Protein AF-A0A8H3FCF2-F1 (afdb_monomer_lite)

Sequence (132 aa):
MAFNPLFLTNLLPRIEWTALRDAAAELGLATLPETKPEITLHRQQSRRQQQQPPSSESEMEETDETTPPLLPMDTTSSNTILDPKDEQVLRDLHRLLLETQVVEGKMVCGNCGFEYRIKEGIANFLLPSHLV

Structure (mmCIF, N/CA/C/O backbone):
data_AF-A0A8H3FCF2-F1
#
_entry.id   AF-A0A8H3FCF2-F1
#
loop_
_atom_site.group_PDB
_atom_site.id
_atom_site.type_symbol
_atom_site.label_atom_id
_atom_site.label_alt_id
_atom_site.label_comp_id
_atom_site.label_asym_id
_atom_site.label_entity_id
_atom_site.label_seq_id
_atom_site.pdbx_PDB_ins_code
_atom_site.Cartn_x
_atom_site.Cartn_y
_atom_site.Cartn_z
_atom_site.occupancy
_atom_site.B_iso_or_equiv
_atom_site.auth_seq_id
_atom_site.auth_comp_id
_atom_site.auth_asym_id
_atom_site.auth_atom_id
_atom_site.pdbx_PDB_model_num
ATOM 1 N N . MET A 1 1 ? -0.387 -9.127 14.457 1.00 71.12 1 MET A N 1
ATOM 2 C CA . MET A 1 1 ? 0.156 -7.972 15.218 1.00 71.12 1 MET A CA 1
ATOM 3 C C . MET A 1 1 ? -0.957 -7.482 16.140 1.00 71.12 1 MET A C 1
ATOM 5 O O . MET A 1 1 ? -2.102 -7.804 15.866 1.00 71.12 1 MET A O 1
ATOM 9 N N . ALA A 1 2 ? -0.685 -6.796 17.254 1.00 87.38 2 ALA A N 1
ATOM 10 C CA . ALA A 1 2 ? -1.786 -6.260 18.064 1.00 87.38 2 ALA A CA 1
ATOM 11 C C . ALA A 1 2 ? -2.404 -5.035 17.367 1.00 87.38 2 ALA A C 1
ATOM 13 O O . ALA A 1 2 ? -1.675 -4.189 16.841 1.00 87.38 2 ALA A O 1
ATOM 14 N N . PHE A 1 3 ? -3.734 -4.932 17.377 1.00 88.69 3 PHE A N 1
ATOM 15 C CA . PHE A 1 3 ? -4.446 -3.781 16.825 1.00 88.69 3 PHE A CA 1
ATOM 16 C C . PHE A 1 3 ? -4.107 -2.512 17.621 1.00 88.69 3 PHE A C 1
ATOM 18 O O . PHE A 1 3 ? -4.297 -2.467 18.835 1.00 88.69 3 PHE A O 1
ATOM 25 N N . ASN A 1 4 ? -3.609 -1.480 16.935 1.00 89.06 4 ASN A N 1
ATOM 26 C CA . ASN A 1 4 ? -3.296 -0.183 17.532 1.00 89.06 4 ASN A CA 1
ATOM 27 C C . ASN A 1 4 ? -3.938 0.949 16.707 1.00 89.06 4 ASN A C 1
ATOM 29 O O . ASN A 1 4 ? -3.401 1.308 15.651 1.00 89.06 4 ASN A O 1
ATOM 33 N N . PRO A 1 5 ? -5.054 1.536 17.175 1.00 85.62 5 PRO A N 1
ATOM 34 C CA . PRO A 1 5 ? -5.760 2.575 16.431 1.00 85.62 5 PRO A CA 1
ATOM 35 C C . PRO A 1 5 ? -4.939 3.866 16.312 1.00 85.62 5 PRO A C 1
ATOM 37 O O . PRO A 1 5 ? -4.937 4.481 15.251 1.00 85.62 5 PRO A O 1
ATOM 40 N N . LEU A 1 6 ? -4.166 4.236 17.343 1.00 85.81 6 LEU A N 1
ATOM 41 C CA . LEU A 1 6 ? -3.337 5.451 17.338 1.00 85.81 6 LEU A CA 1
ATOM 42 C C . LEU A 1 6 ? -2.240 5.406 16.266 1.00 85.81 6 LEU A C 1
ATOM 44 O O . LEU A 1 6 ? -1.877 6.428 15.681 1.00 85.81 6 LEU A O 1
ATOM 48 N N . PHE A 1 7 ? -1.680 4.221 16.013 1.00 89.62 7 PHE A N 1
ATOM 49 C CA . PHE A 1 7 ? -0.674 4.043 14.968 1.00 89.62 7 PHE A CA 1
ATOM 50 C C . PHE A 1 7 ? -1.275 4.296 13.583 1.00 89.62 7 PHE A C 1
ATOM 52 O O . PHE A 1 7 ? -0.724 5.066 12.797 1.00 89.62 7 PHE A O 1
ATOM 59 N N . LEU A 1 8 ? -2.431 3.694 13.308 1.00 88.44 8 LEU A N 1
ATOM 60 C CA . LEU A 1 8 ? -3.097 3.816 12.017 1.00 88.44 8 LEU A CA 1
ATOM 61 C C . LEU A 1 8 ? -3.594 5.237 11.759 1.00 88.44 8 LEU A C 1
ATOM 63 O O . LEU A 1 8 ? -3.394 5.741 10.661 1.00 88.44 8 LEU A O 1
ATOM 67 N N . THR A 1 9 ? -4.141 5.930 12.759 1.00 87.69 9 THR A N 1
ATOM 68 C CA . THR A 1 9 ? -4.552 7.337 12.604 1.00 87.69 9 THR A CA 1
ATOM 69 C C . THR A 1 9 ? -3.381 8.256 12.267 1.00 87.69 9 THR A C 1
ATOM 71 O O . THR A 1 9 ? -3.542 9.195 11.495 1.00 87.69 9 THR A O 1
ATOM 74 N N . ASN A 1 10 ? -2.185 7.971 12.791 1.00 88.75 10 ASN A N 1
ATOM 75 C CA . ASN A 1 10 ? -0.973 8.727 12.467 1.00 88.75 10 ASN A CA 1
ATOM 76 C C . ASN A 1 10 ? -0.370 8.340 11.109 1.00 88.75 10 ASN A C 1
ATOM 78 O O . ASN A 1 10 ? 0.288 9.159 10.465 1.00 88.75 10 ASN A O 1
ATOM 82 N N . LEU A 1 11 ? -0.582 7.099 10.671 1.00 90.44 11 LEU A N 1
ATOM 83 C CA . LEU A 1 11 ? -0.116 6.606 9.380 1.00 90.44 11 LEU A CA 1
ATOM 84 C C . LEU A 1 11 ? -1.013 7.089 8.233 1.00 90.44 11 LEU A C 1
ATOM 86 O O . LEU A 1 11 ? -0.498 7.500 7.196 1.00 90.44 11 LEU A O 1
ATOM 90 N N . LEU A 1 12 ? -2.334 7.104 8.440 1.00 88.81 12 LEU A N 1
ATOM 91 C CA . LEU A 1 12 ? -3.346 7.515 7.467 1.00 88.81 12 LEU A CA 1
ATOM 92 C C . LEU A 1 12 ? -2.984 8.781 6.684 1.00 88.81 12 LEU A C 1
ATOM 94 O O . LEU A 1 12 ? -3.005 8.711 5.457 1.00 88.81 12 LEU A O 1
ATOM 98 N N . PRO A 1 13 ? -2.609 9.926 7.289 1.00 89.19 13 PRO A N 1
ATOM 99 C CA . PRO A 1 13 ? -2.274 11.133 6.531 1.00 89.19 13 PRO A CA 1
ATOM 100 C C . PRO A 1 13 ? -1.093 10.954 5.565 1.00 89.19 13 PRO A C 1
ATOM 102 O O . PRO A 1 13 ? -1.050 11.652 4.559 1.00 89.19 13 PRO A O 1
ATOM 105 N N . ARG A 1 14 ? -0.181 10.007 5.820 1.00 92.12 14 ARG A N 1
ATOM 106 C CA . ARG A 1 14 ? 0.997 9.733 4.978 1.00 92.12 14 ARG A CA 1
ATOM 107 C C . ARG A 1 14 ? 0.746 8.708 3.876 1.00 92.12 14 ARG A C 1
ATOM 109 O O . ARG A 1 14 ? 1.576 8.579 2.983 1.00 92.12 14 ARG A O 1
ATOM 116 N N . ILE A 1 15 ? -0.359 7.973 3.950 1.00 91.81 15 ILE A N 1
ATOM 117 C CA . ILE A 1 15 ? -0.723 6.988 2.936 1.00 91.81 15 ILE A CA 1
ATOM 118 C C . ILE A 1 15 ? -1.291 7.709 1.718 1.00 91.81 15 ILE A C 1
ATOM 120 O O . ILE A 1 15 ? -2.230 8.510 1.829 1.00 91.81 15 ILE A O 1
ATOM 124 N N . GLU A 1 16 ? -0.733 7.365 0.561 1.00 92.31 16 GLU A N 1
ATOM 125 C CA . GLU A 1 16 ? -1.301 7.687 -0.738 1.00 92.31 16 GLU A CA 1
ATOM 126 C C . GLU A 1 16 ? -2.436 6.686 -1.019 1.00 92.31 16 GLU A C 1
ATOM 128 O O . GLU A 1 16 ? -2.230 5.473 -1.071 1.00 92.31 16 GLU A O 1
ATOM 133 N N . TRP A 1 17 ? -3.669 7.198 -1.058 1.00 91.50 17 TRP A N 1
ATOM 134 C CA . TRP A 1 17 ? -4.876 6.370 -1.061 1.00 91.50 17 TRP A CA 1
ATOM 135 C C . TRP A 1 17 ? -5.147 5.750 -2.429 1.00 91.50 17 TRP A C 1
ATOM 137 O O . TRP A 1 17 ? -5.689 4.650 -2.499 1.00 91.50 17 TRP A O 1
ATOM 147 N N . THR A 1 18 ? -4.779 6.435 -3.512 1.00 90.88 18 THR A N 1
ATOM 148 C CA . THR A 1 18 ? -5.067 5.967 -4.872 1.00 90.88 18 THR A CA 1
ATOM 149 C C . THR A 1 18 ? -4.216 4.748 -5.227 1.00 90.88 18 THR A C 1
ATOM 151 O O . THR A 1 18 ? -4.774 3.700 -5.528 1.00 90.88 18 THR A O 1
ATOM 154 N N . ALA A 1 19 ? -2.906 4.800 -5.004 1.00 91.62 19 ALA A N 1
ATOM 155 C CA . ALA A 1 19 ? -1.979 3.689 -5.176 1.00 91.62 19 ALA A CA 1
ATOM 156 C C . ALA A 1 19 ? -2.303 2.508 -4.258 1.00 91.62 19 ALA A C 1
ATOM 158 O O . ALA A 1 19 ? -2.148 1.361 -4.667 1.00 91.62 19 ALA A O 1
ATOM 159 N N . LEU A 1 20 ? -2.780 2.755 -3.029 1.00 90.75 20 LEU A N 1
ATOM 160 C CA . LEU A 1 20 ? -3.236 1.668 -2.159 1.00 90.75 20 LEU A CA 1
ATOM 161 C C . LEU A 1 20 ? -4.450 0.947 -2.759 1.00 90.75 20 LEU A C 1
ATOM 163 O O . LEU A 1 20 ? -4.511 -0.280 -2.716 1.00 90.75 20 LEU A O 1
ATOM 167 N N . ARG A 1 21 ? -5.411 1.697 -3.312 1.00 90.50 21 ARG A N 1
ATOM 168 C CA . ARG A 1 21 ? -6.583 1.123 -3.983 1.00 90.50 21 ARG A CA 1
ATOM 169 C C . ARG A 1 21 ? -6.196 0.362 -5.243 1.00 90.50 21 ARG A C 1
ATOM 171 O O . ARG A 1 21 ? -6.711 -0.734 -5.438 1.00 90.50 21 ARG A O 1
ATOM 178 N N . ASP A 1 22 ? -5.286 0.907 -6.041 1.00 90.38 22 ASP A N 1
ATOM 179 C CA . ASP A 1 22 ? -4.802 0.261 -7.260 1.00 90.38 22 ASP A CA 1
ATOM 180 C C . ASP A 1 22 ? -4.086 -1.053 -6.923 1.00 90.38 22 ASP A C 1
ATOM 182 O O . ASP A 1 22 ? -4.449 -2.105 -7.442 1.00 90.38 22 ASP A O 1
ATOM 186 N N . ALA A 1 23 ? -3.168 -1.037 -5.951 1.00 89.62 23 ALA A N 1
ATOM 187 C CA . ALA A 1 23 ? -2.479 -2.241 -5.490 1.00 89.62 23 ALA A CA 1
ATOM 188 C C . ALA A 1 23 ? -3.442 -3.274 -4.880 1.00 89.62 23 ALA A C 1
ATOM 190 O O . ALA A 1 23 ? -3.315 -4.472 -5.133 1.00 89.62 23 ALA A O 1
ATOM 191 N N . ALA A 1 24 ? -4.428 -2.834 -4.089 1.00 90.00 24 ALA A N 1
ATOM 192 C CA . ALA A 1 24 ? -5.443 -3.729 -3.540 1.00 90.00 24 ALA A CA 1
ATOM 193 C C . ALA A 1 24 ? -6.284 -4.373 -4.654 1.00 90.00 24 ALA A C 1
ATOM 195 O O . ALA A 1 24 ? -6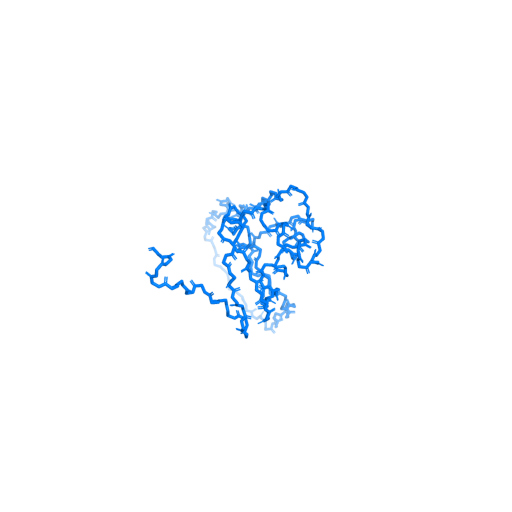.534 -5.576 -4.601 1.00 90.00 24 ALA A O 1
ATOM 196 N N . ALA A 1 25 ? -6.663 -3.605 -5.680 1.00 89.62 25 ALA A N 1
ATOM 197 C CA . ALA A 1 25 ? -7.403 -4.107 -6.832 1.00 89.62 25 ALA A CA 1
ATOM 198 C C . ALA A 1 25 ? -6.576 -5.100 -7.665 1.00 89.62 25 ALA A C 1
ATOM 200 O O . ALA A 1 25 ? -7.082 -6.165 -8.017 1.00 89.62 25 ALA A O 1
ATOM 201 N N . GLU A 1 26 ? -5.302 -4.799 -7.930 1.00 89.06 26 GLU A N 1
ATOM 202 C CA . GLU A 1 26 ? -4.382 -5.687 -8.656 1.00 89.06 26 GLU A CA 1
ATOM 203 C C . GLU A 1 26 ? -4.156 -7.017 -7.929 1.00 89.06 26 GLU A C 1
ATOM 205 O O . GLU A 1 26 ? -4.081 -8.073 -8.560 1.00 89.06 26 GLU A O 1
ATOM 210 N N . LEU A 1 27 ? -4.087 -6.984 -6.597 1.00 87.44 27 LEU A N 1
ATOM 211 C CA . LEU A 1 27 ? -3.917 -8.172 -5.761 1.00 87.44 27 LEU A CA 1
ATOM 212 C C . LEU A 1 27 ? -5.237 -8.913 -5.481 1.00 87.44 27 LEU A C 1
ATOM 214 O O . LEU A 1 27 ? -5.224 -9.941 -4.802 1.00 87.44 27 LEU A O 1
ATOM 218 N N . GLY A 1 28 ? -6.375 -8.415 -5.980 1.00 86.62 28 GLY A N 1
ATOM 219 C CA . GLY A 1 28 ? -7.699 -8.989 -5.717 1.00 86.62 28 GLY A CA 1
ATOM 220 C C . GLY A 1 28 ? -8.118 -8.911 -4.244 1.00 86.62 28 GLY A C 1
ATOM 221 O O . GLY A 1 28 ? -8.937 -9.708 -3.783 1.00 86.62 28 GLY A O 1
ATOM 222 N N . LEU A 1 29 ? -7.532 -7.981 -3.490 1.00 79.69 29 LEU A N 1
ATOM 223 C CA . LEU A 1 29 ? -7.876 -7.705 -2.102 1.00 79.69 29 LEU A CA 1
ATOM 224 C C . LEU A 1 29 ? -9.118 -6.801 -2.048 1.00 79.69 29 LEU A C 1
ATOM 226 O O . LEU A 1 29 ? -9.468 -6.136 -3.018 1.00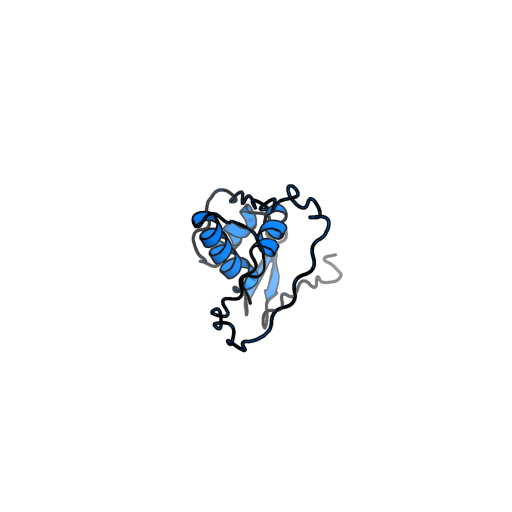 79.69 29 LEU A O 1
ATOM 230 N N . ALA A 1 30 ? -9.815 -6.842 -0.910 1.00 65.62 30 ALA A N 1
ATOM 231 C CA . ALA A 1 30 ? -11.134 -6.249 -0.674 1.00 65.62 30 ALA A CA 1
ATOM 232 C C . ALA A 1 30 ? -11.370 -4.859 -1.305 1.00 65.62 30 ALA A C 1
ATOM 234 O O . ALA A 1 30 ? -10.469 -4.029 -1.410 1.00 65.62 30 ALA A O 1
ATOM 235 N N . THR A 1 31 ? -12.632 -4.566 -1.636 1.00 68.81 31 THR A N 1
ATOM 236 C CA . THR A 1 31 ? -13.058 -3.251 -2.132 1.00 68.81 31 THR A CA 1
ATOM 237 C C . THR A 1 31 ? -12.910 -2.190 -1.041 1.00 68.81 31 THR A C 1
ATOM 239 O O . THR A 1 31 ? -13.780 -2.041 -0.181 1.00 68.81 31 THR A O 1
ATOM 242 N N . LEU A 1 32 ? -11.798 -1.459 -1.075 1.00 79.69 32 LEU A N 1
ATOM 243 C CA . LEU A 1 32 ? -11.580 -0.271 -0.253 1.00 79.69 32 LEU A CA 1
ATOM 244 C C . LEU A 1 32 ? -12.552 0.859 -0.642 1.00 79.69 32 LEU A C 1
ATOM 246 O O . LEU A 1 32 ? -12.909 0.973 -1.820 1.00 79.69 32 LEU A O 1
ATOM 250 N N . PRO A 1 33 ? -12.950 1.724 0.312 1.00 80.50 33 PRO A N 1
ATOM 251 C CA . PRO A 1 33 ? -13.806 2.866 0.021 1.00 80.50 33 PRO A CA 1
ATOM 252 C C . PRO A 1 33 ? -13.144 3.826 -0.976 1.00 80.50 33 PRO A C 1
ATOM 254 O O . PRO A 1 33 ? -11.920 3.982 -1.010 1.00 80.50 33 PRO A O 1
ATOM 257 N N . GLU A 1 34 ? -13.966 4.484 -1.797 1.00 76.69 34 GLU A N 1
ATOM 258 C CA . GLU A 1 34 ? -13.479 5.390 -2.843 1.00 76.69 34 GLU A CA 1
ATOM 259 C C . GLU A 1 34 ? -12.726 6.590 -2.267 1.00 76.69 34 GLU A C 1
ATOM 261 O O . GLU A 1 34 ? -11.683 6.985 -2.791 1.00 76.69 34 GLU A O 1
ATOM 266 N N . THR A 1 35 ? -13.225 7.126 -1.155 1.00 82.31 35 THR A N 1
ATOM 267 C CA . THR A 1 35 ? -12.640 8.261 -0.445 1.00 82.31 35 THR A CA 1
ATOM 268 C C . THR A 1 35 ? -11.894 7.800 0.7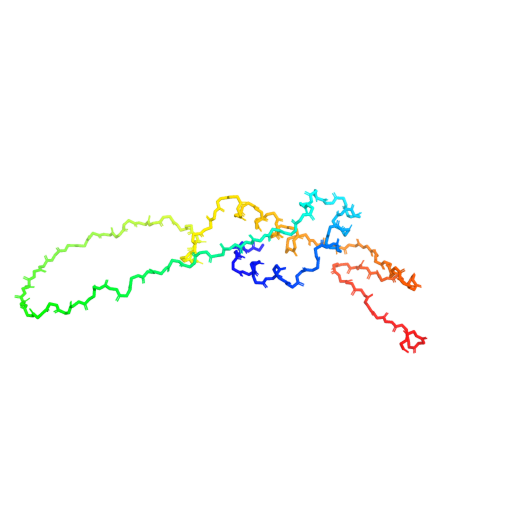96 1.00 82.31 35 THR A C 1
ATOM 270 O O . THR A 1 35 ? -12.380 6.956 1.552 1.00 82.31 35 THR A O 1
ATOM 273 N N . LYS A 1 36 ? -10.731 8.409 1.034 1.00 85.38 36 LYS A N 1
ATOM 274 C CA . LYS A 1 36 ? -9.948 8.217 2.254 1.00 85.38 36 LYS A CA 1
ATOM 275 C C . LYS A 1 36 ? -10.808 8.543 3.485 1.00 85.38 36 LYS A C 1
ATOM 277 O O . LYS A 1 36 ? -11.333 9.655 3.549 1.00 85.38 36 LYS A O 1
ATOM 282 N N . PRO A 1 37 ? -10.954 7.618 4.448 1.00 80.75 37 PRO A N 1
ATOM 283 C CA . PRO A 1 37 ? -11.698 7.892 5.668 1.00 80.75 37 PRO A CA 1
ATOM 284 C C . PRO A 1 37 ? -10.953 8.930 6.515 1.00 80.75 37 PRO A C 1
ATOM 286 O O . PRO A 1 37 ? -9.748 8.808 6.754 1.00 80.75 37 PRO A O 1
ATOM 289 N N . GLU A 1 38 ? -11.667 9.959 6.962 1.00 79.56 38 GLU A N 1
ATOM 290 C CA . GLU A 1 38 ? -11.149 10.972 7.879 1.00 79.56 38 GLU A CA 1
ATOM 291 C C . GLU A 1 38 ? -11.507 10.559 9.308 1.00 79.56 38 GLU A C 1
ATOM 293 O O . GLU A 1 38 ? -12.657 10.646 9.725 1.00 79.56 38 GLU A O 1
ATOM 298 N N . ILE A 1 39 ? -10.523 10.040 10.043 1.00 80.81 39 ILE A N 1
ATOM 299 C CA . ILE A 1 39 ? -10.748 9.466 11.371 1.00 80.81 39 ILE A CA 1
ATOM 300 C C . ILE A 1 39 ? -10.353 10.488 12.424 1.00 80.81 39 ILE A C 1
ATOM 302 O O . ILE A 1 39 ? -9.180 10.853 12.540 1.00 80.81 39 ILE A O 1
ATOM 306 N N . THR A 1 40 ? -11.331 10.936 13.207 1.00 69.12 40 THR A N 1
ATOM 307 C CA . THR A 1 40 ? -11.109 11.933 14.256 1.00 69.12 40 THR A CA 1
ATOM 308 C C . THR A 1 40 ? -11.010 11.252 15.613 1.00 69.12 40 THR A C 1
ATOM 310 O O . THR A 1 40 ? -11.986 10.729 16.144 1.00 69.12 40 THR A O 1
ATOM 313 N N . LEU A 1 41 ? -9.822 11.291 16.218 1.00 68.19 41 LEU A N 1
ATOM 314 C CA . LEU A 1 41 ? -9.645 10.836 17.593 1.00 68.19 41 LEU A CA 1
ATOM 315 C C . LEU A 1 41 ? -10.152 11.898 18.570 1.00 68.19 41 LEU A C 1
ATOM 317 O O . LEU A 1 41 ? -9.519 12.938 18.767 1.00 68.19 41 LEU A O 1
ATOM 321 N N . HIS A 1 42 ? -11.259 11.611 19.247 1.00 65.00 42 HIS A N 1
ATOM 322 C CA . HIS A 1 42 ? -11.758 12.464 20.317 1.00 65.00 42 HIS A CA 1
ATOM 323 C C . HIS A 1 42 ? -11.003 12.149 21.614 1.00 65.00 42 HIS A C 1
ATOM 325 O O . HIS A 1 42 ? -11.299 11.193 22.336 1.00 65.00 42 HIS A O 1
ATOM 331 N N . ARG A 1 43 ? -9.983 12.960 21.922 1.00 64.44 43 ARG A N 1
ATOM 332 C CA . ARG A 1 43 ? -9.271 12.885 23.204 1.00 64.44 43 ARG A CA 1
ATOM 333 C C . ARG A 1 43 ? -10.234 13.287 24.322 1.00 64.44 43 ARG A C 1
ATOM 335 O O . ARG A 1 43 ? -10.599 14.457 24.421 1.00 64.44 43 ARG A O 1
ATOM 342 N N . GLN A 1 44 ? -10.609 12.343 25.187 1.00 58.12 44 GLN A N 1
ATOM 343 C CA . GLN A 1 44 ? -11.331 12.660 26.418 1.00 58.12 44 GLN A CA 1
ATOM 344 C C . GLN A 1 44 ? -10.480 13.629 27.247 1.00 58.12 44 GLN A C 1
ATOM 346 O O . GLN A 1 44 ? -9.418 13.277 27.767 1.00 58.12 44 GLN A O 1
ATOM 351 N N . GLN A 1 45 ? -10.929 14.877 27.357 1.00 51.00 45 GLN A N 1
ATOM 352 C CA . GLN A 1 45 ? -10.396 15.821 28.328 1.00 51.00 45 GLN A CA 1
ATOM 353 C C . GLN A 1 45 ? -10.899 15.411 29.715 1.00 51.00 45 GLN A C 1
ATOM 355 O O . GLN A 1 45 ? -11.862 15.966 30.241 1.00 51.00 45 GLN A O 1
ATOM 360 N N . SER A 1 46 ? -10.268 14.409 30.320 1.00 53.31 46 SER A N 1
ATOM 361 C CA . SER A 1 46 ? -10.535 14.066 31.713 1.00 53.31 46 SER A CA 1
ATOM 362 C C . SER A 1 46 ? -10.043 15.200 32.624 1.00 53.31 46 SER A C 1
ATOM 364 O O . SER A 1 46 ? -8.849 15.358 32.854 1.00 53.31 46 SER A O 1
ATOM 366 N N . ARG A 1 47 ? -11.005 16.010 33.091 1.00 51.19 47 ARG A N 1
ATOM 367 C CA . ARG A 1 47 ? -11.069 16.749 34.369 1.00 51.19 47 ARG A CA 1
ATOM 368 C C . ARG A 1 47 ? -9.775 17.402 34.885 1.00 51.19 47 ARG A C 1
ATOM 370 O O . ARG A 1 47 ? -9.025 16.816 35.655 1.00 51.19 47 ARG A O 1
ATOM 377 N N . ARG A 1 48 ? -9.634 18.708 34.629 1.00 52.81 48 ARG A N 1
ATOM 378 C CA . ARG A 1 48 ? -8.808 19.632 35.436 1.00 52.81 48 ARG A CA 1
ATOM 379 C C . ARG A 1 48 ? -9.615 20.470 36.446 1.00 52.81 48 ARG A C 1
ATOM 381 O O . ARG A 1 48 ? -9.089 21.436 36.984 1.00 52.81 48 ARG A O 1
ATOM 388 N N . GLN A 1 49 ? -10.878 20.133 36.715 1.00 56.28 49 GLN A N 1
ATOM 389 C CA . GLN A 1 49 ? -11.695 20.821 37.724 1.00 56.28 49 GLN A CA 1
ATOM 390 C C . GLN A 1 49 ? -12.094 19.851 38.844 1.00 56.28 49 GLN A C 1
ATOM 392 O O . GLN A 1 49 ? -12.650 18.791 38.568 1.00 56.28 49 GLN A O 1
ATOM 397 N N . GLN A 1 50 ? -11.832 20.286 40.083 1.00 55.97 50 GLN A N 1
ATOM 398 C CA . GLN A 1 50 ? -12.101 19.664 41.392 1.00 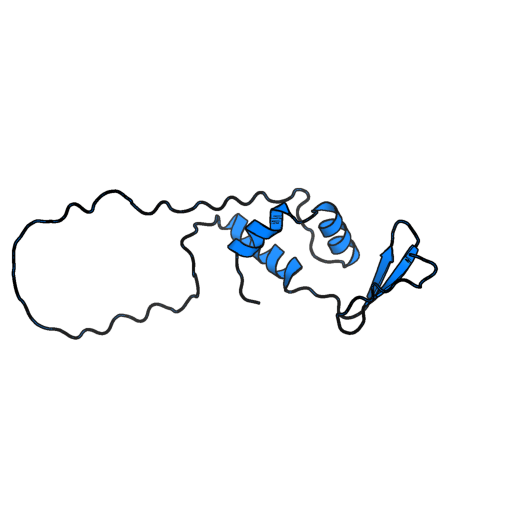55.97 50 GLN A CA 1
ATOM 399 C C . GLN A 1 50 ? -11.024 18.718 41.960 1.00 55.97 50 GLN A C 1
ATOM 401 O O . GLN A 1 50 ? -11.251 17.532 42.159 1.00 55.97 50 GLN A O 1
ATOM 406 N N . GLN A 1 51 ? -9.879 19.291 42.342 1.00 49.50 51 GLN A N 1
ATOM 407 C CA . GLN A 1 51 ? -9.308 19.029 43.669 1.00 49.50 51 GLN A CA 1
ATOM 408 C C . GLN A 1 51 ? -9.084 20.388 44.347 1.00 49.50 51 GLN A C 1
ATOM 410 O O . GLN A 1 51 ? -8.111 21.083 44.069 1.00 49.50 51 GLN A O 1
ATOM 415 N N . GLN A 1 52 ? -10.033 20.800 45.189 1.00 41.28 52 GLN A N 1
ATOM 416 C CA . GLN A 1 52 ? -9.697 21.595 46.370 1.00 41.28 52 GLN A CA 1
ATOM 417 C C . GLN A 1 52 ? -9.127 20.613 47.403 1.00 41.28 52 GLN A C 1
ATOM 419 O O . GLN A 1 52 ? -9.673 19.513 47.518 1.00 41.28 52 GLN A O 1
ATOM 424 N N . PRO A 1 53 ? -8.063 20.952 48.146 1.00 42.03 53 PRO A N 1
ATOM 425 C CA . PRO A 1 53 ? -7.674 20.146 49.294 1.00 42.03 53 PRO A CA 1
ATOM 426 C C . PRO A 1 53 ? -8.749 20.304 50.384 1.00 42.03 53 PRO A C 1
ATOM 428 O O . PRO A 1 53 ? -9.026 21.444 50.768 1.00 42.03 53 PRO A O 1
ATOM 431 N N . PRO A 1 54 ? -9.364 19.228 50.910 1.00 40.00 54 PRO A N 1
ATOM 432 C CA . PRO A 1 54 ? -10.041 19.330 52.189 1.00 40.00 54 PRO A CA 1
ATOM 433 C C . PRO A 1 54 ? -8.958 19.492 53.258 1.00 40.00 54 PRO A C 1
ATOM 435 O O . PRO A 1 54 ? -8.154 18.597 53.520 1.00 40.00 54 PRO A O 1
ATOM 438 N N . SER A 1 55 ? -8.894 20.692 53.823 1.00 49.44 55 SER A N 1
ATOM 439 C CA . SER A 1 55 ? -8.218 20.943 55.085 1.00 49.44 55 SER A CA 1
ATOM 440 C C . SER A 1 55 ? -8.835 20.055 56.161 1.00 49.44 55 SER A C 1
ATOM 442 O O . SER A 1 55 ? -10.041 20.129 56.371 1.00 49.44 55 SER A O 1
ATOM 444 N N . SER A 1 56 ? -7.964 19.296 56.832 1.00 45.84 56 SER A N 1
ATOM 445 C CA . SER A 1 56 ? -8.090 18.828 58.217 1.00 45.84 56 SER A CA 1
ATOM 446 C C . SER A 1 56 ? -9.396 18.130 58.592 1.00 45.84 56 SER A C 1
ATOM 448 O O . SER A 1 56 ? -10.374 18.800 58.884 1.00 45.84 56 SER A O 1
ATOM 450 N N . GLU A 1 57 ? -9.341 16.807 58.735 1.00 41.78 57 GLU A N 1
ATOM 451 C CA . GLU A 1 57 ? -9.597 16.148 60.021 1.00 41.78 57 GLU A CA 1
ATOM 452 C C . GLU A 1 57 ? -9.201 14.668 59.942 1.00 41.78 57 GLU A C 1
ATOM 454 O O . GLU A 1 57 ? -9.415 13.973 58.952 1.00 41.78 57 GLU A O 1
ATOM 459 N N . SER A 1 58 ? -8.483 14.251 60.976 1.00 44.16 58 SER A N 1
ATOM 460 C CA . SER A 1 58 ? -7.970 12.916 61.239 1.00 44.16 58 SER A CA 1
ATOM 461 C C . SER A 1 58 ? -9.083 12.014 61.741 1.00 44.16 58 SER A C 1
ATOM 463 O O . SER A 1 58 ? -9.671 12.346 62.763 1.00 44.16 58 SER A O 1
ATOM 465 N N . GLU A 1 59 ? -9.262 10.844 61.136 1.00 40.72 59 GLU A N 1
ATOM 466 C CA . GLU A 1 59 ? -9.843 9.703 61.835 1.00 40.72 59 GLU A CA 1
ATOM 467 C C . GLU A 1 59 ? -9.320 8.386 61.257 1.00 40.72 59 GLU A C 1
ATOM 469 O O . GLU A 1 59 ? -9.034 8.235 60.070 1.00 40.72 59 GLU A O 1
ATOM 474 N N . MET A 1 60 ? -9.076 7.493 62.196 1.00 46.22 60 MET A N 1
ATOM 475 C CA . MET A 1 60 ? -8.360 6.232 62.144 1.00 46.22 60 MET A CA 1
ATOM 476 C C . MET A 1 60 ? -9.444 5.165 62.124 1.00 46.22 60 MET A C 1
ATOM 478 O O . MET A 1 60 ? -10.263 5.198 63.034 1.00 46.22 60 MET A O 1
ATOM 482 N N . GLU A 1 61 ? -9.450 4.226 61.178 1.00 38.03 61 GLU A N 1
ATOM 483 C CA . GLU A 1 61 ? -10.129 2.947 61.410 1.00 38.03 61 GLU A CA 1
ATOM 484 C C . GLU A 1 61 ? -9.671 1.829 60.467 1.00 38.03 61 GLU A C 1
ATOM 486 O O . GLU A 1 61 ? -9.116 2.043 59.390 1.00 38.03 61 GLU A O 1
ATOM 491 N N . GLU A 1 62 ? -9.842 0.629 60.998 1.00 38.31 62 GLU A N 1
ATOM 492 C CA . GLU A 1 62 ? -9.147 -0.628 60.765 1.00 38.31 62 GLU A CA 1
ATOM 493 C C . GLU A 1 62 ? -9.983 -1.582 59.884 1.00 38.31 62 GLU A C 1
ATOM 495 O O . GLU A 1 62 ? -11.202 -1.471 59.820 1.00 38.31 62 GLU A O 1
ATOM 500 N N . THR A 1 63 ? -9.321 -2.596 59.312 1.00 31.88 63 THR A N 1
ATOM 501 C CA . THR A 1 63 ? -9.872 -3.855 58.751 1.00 31.88 63 THR A CA 1
ATOM 502 C C . THR A 1 63 ? -10.662 -3.801 57.429 1.00 31.88 63 THR A C 1
ATOM 504 O O . THR A 1 63 ? -11.726 -3.210 57.326 1.00 31.88 63 THR A O 1
ATOM 507 N N . ASP A 1 64 ? -10.160 -4.482 56.394 1.00 32.22 64 ASP A N 1
ATOM 508 C CA . ASP A 1 64 ? -10.635 -5.821 55.990 1.00 32.22 64 ASP A CA 1
ATOM 509 C C . ASP A 1 64 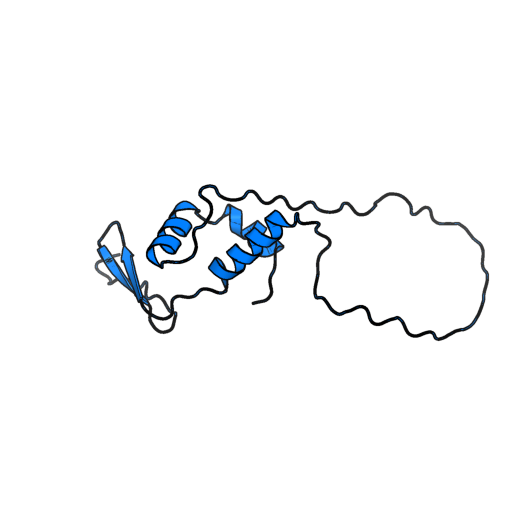? -10.118 -6.161 54.577 1.00 32.22 64 ASP A C 1
ATOM 511 O O . ASP A 1 64 ? -10.257 -5.405 53.612 1.00 32.22 64 ASP A O 1
ATOM 515 N N . GLU A 1 65 ? -9.451 -7.304 54.476 1.00 43.19 65 GLU A N 1
ATOM 516 C CA . GLU A 1 65 ? -8.807 -7.815 53.273 1.00 43.19 65 GLU A CA 1
ATOM 517 C C . GLU A 1 65 ? -9.865 -8.429 52.343 1.00 43.19 65 GLU A C 1
ATOM 519 O O . GLU A 1 65 ? -10.107 -9.631 52.363 1.00 43.19 65 GLU A O 1
ATOM 524 N N . THR A 1 66 ? -10.502 -7.612 51.501 1.00 36.12 66 THR A N 1
ATOM 525 C CA . THR A 1 66 ? -11.333 -8.115 50.397 1.00 36.12 66 THR A CA 1
ATOM 526 C C . THR A 1 66 ? -10.618 -7.911 49.064 1.00 36.12 66 THR A C 1
ATOM 528 O O . THR A 1 66 ? -10.461 -6.802 48.551 1.00 36.12 66 THR A O 1
ATOM 531 N N . THR A 1 67 ? -10.163 -9.037 48.519 1.00 44.56 67 THR A N 1
ATOM 532 C CA . THR A 1 67 ? -9.547 -9.222 47.205 1.00 44.56 67 THR A CA 1
ATOM 533 C C . THR A 1 67 ? -10.271 -8.424 46.105 1.00 44.56 67 THR A C 1
ATOM 535 O O . THR A 1 67 ? -11.484 -8.580 45.946 1.00 44.56 67 THR A O 1
ATOM 538 N N . PRO A 1 68 ? -9.565 -7.605 45.299 1.00 44.84 68 PRO A N 1
ATOM 539 C CA . PRO A 1 68 ? -10.177 -6.912 44.170 1.00 44.84 68 PRO A CA 1
ATOM 540 C C . PRO A 1 68 ? -10.765 -7.926 43.173 1.00 44.84 68 PRO A C 1
ATOM 542 O O . PRO A 1 68 ? -10.089 -8.910 42.855 1.00 44.84 68 PRO A O 1
ATOM 545 N N . PRO A 1 69 ? -11.976 -7.706 42.628 1.00 42.78 69 PRO A N 1
ATOM 546 C CA . PRO A 1 69 ? -12.469 -8.533 41.541 1.00 42.78 69 PRO A CA 1
ATOM 547 C C . PRO A 1 69 ? -11.530 -8.368 40.344 1.00 42.78 69 PRO A C 1
ATOM 549 O O . PRO A 1 69 ? -11.275 -7.252 39.887 1.00 42.78 69 PRO A O 1
ATOM 552 N N . LEU A 1 70 ? -11.007 -9.492 39.854 1.00 38.56 70 LEU A N 1
ATOM 553 C CA . LEU A 1 70 ? -10.239 -9.571 38.618 1.00 38.56 70 LEU A CA 1
ATOM 554 C C . LEU A 1 70 ? -11.093 -9.006 37.477 1.00 38.56 70 LEU A C 1
ATOM 556 O O . LEU A 1 70 ? -12.047 -9.640 37.025 1.00 38.56 70 LEU A O 1
ATOM 560 N N . LEU A 1 71 ? -10.753 -7.800 37.028 1.00 39.50 71 LEU A N 1
ATOM 561 C CA . LEU A 1 71 ? -11.265 -7.251 35.780 1.00 39.50 71 LEU A CA 1
ATOM 562 C C . LEU A 1 71 ? -10.789 -8.155 34.628 1.00 39.50 71 LEU A C 1
ATOM 564 O O . LEU A 1 71 ? -9.629 -8.583 34.646 1.00 39.50 71 LEU A O 1
ATOM 568 N N . PRO A 1 72 ? -11.643 -8.460 33.633 1.00 42.91 72 PRO A N 1
ATOM 569 C CA . PRO A 1 72 ? -11.200 -9.176 32.450 1.00 42.91 72 PRO A CA 1
ATOM 570 C C . PRO A 1 72 ? -10.108 -8.354 31.765 1.00 42.91 72 PRO A C 1
ATOM 572 O O . PRO A 1 72 ? -10.216 -7.141 31.581 1.00 42.91 72 PRO A O 1
ATOM 575 N N . MET A 1 73 ? -9.017 -9.041 31.452 1.00 43.94 73 MET A N 1
ATOM 576 C CA . MET A 1 73 ? -7.802 -8.503 30.857 1.00 43.94 73 MET A CA 1
ATOM 577 C C . MET A 1 73 ? -8.039 -8.269 29.359 1.00 43.94 73 MET A C 1
ATOM 579 O O . MET A 1 73 ? -7.365 -8.868 28.528 1.00 43.94 73 MET A O 1
ATOM 583 N N . ASP A 1 74 ? -9.009 -7.435 28.992 1.00 38.59 74 ASP A N 1
ATOM 584 C CA . ASP A 1 74 ? -9.097 -6.935 27.625 1.00 38.59 74 ASP A CA 1
ATOM 585 C C . ASP A 1 74 ? -8.170 -5.728 27.523 1.00 38.59 74 ASP A C 1
ATOM 587 O O . ASP A 1 74 ? -8.442 -4.636 28.024 1.00 38.59 74 ASP A O 1
ATOM 591 N N . THR A 1 75 ? -7.017 -5.971 26.910 1.00 41.09 75 THR A N 1
ATOM 592 C CA . THR A 1 75 ? -5.944 -5.038 26.563 1.00 41.09 75 THR A CA 1
ATOM 593 C C . THR A 1 75 ? -6.467 -3.849 25.743 1.00 41.09 75 THR A C 1
ATOM 595 O O . THR A 1 75 ? -6.235 -3.736 24.546 1.00 41.09 75 THR A O 1
ATOM 598 N N . THR A 1 76 ? -7.150 -2.910 26.397 1.00 45.28 76 THR A N 1
ATOM 599 C CA . THR A 1 76 ? -7.530 -1.607 25.835 1.00 45.28 76 THR A CA 1
ATOM 600 C C . THR A 1 76 ? -6.719 -0.522 26.532 1.00 45.28 76 THR A C 1
ATOM 602 O O . THR A 1 76 ? -7.201 0.235 27.372 1.00 45.28 76 THR A O 1
ATOM 605 N N . SER A 1 77 ? -5.427 -0.452 26.215 1.00 51.91 77 SER A N 1
ATOM 606 C CA . SER A 1 77 ? -4.591 0.681 26.609 1.00 51.91 77 SER A CA 1
ATOM 607 C C . SER A 1 77 ? -4.822 1.862 25.663 1.00 51.91 77 SER A C 1
ATOM 609 O O . SER A 1 77 ? -4.134 1.984 24.655 1.00 51.91 77 SER A O 1
ATOM 611 N N . SER A 1 78 ? -5.779 2.735 25.993 1.00 49.62 78 SER A N 1
ATOM 612 C CA . SER A 1 78 ? -5.716 4.211 25.873 1.00 49.62 78 SER A CA 1
ATOM 613 C C . SER A 1 78 ? -7.123 4.808 25.899 1.00 49.62 78 SER A C 1
ATOM 615 O O . SER A 1 78 ? -7.986 4.399 25.135 1.00 49.62 78 SER A O 1
ATOM 617 N N . ASN A 1 79 ? -7.334 5.812 26.755 1.00 54.47 79 ASN A N 1
ATOM 618 C CA . ASN A 1 79 ? -8.545 6.638 26.856 1.00 54.47 79 ASN A CA 1
ATOM 619 C C . ASN A 1 79 ? -8.877 7.362 25.533 1.00 54.47 79 ASN A C 1
ATOM 621 O O . ASN A 1 79 ? -8.606 8.555 25.378 1.00 54.47 79 ASN A O 1
ATOM 625 N N . THR A 1 80 ? -9.418 6.663 24.541 1.00 56.31 80 THR A N 1
ATOM 626 C CA . THR A 1 80 ? -9.835 7.244 23.261 1.00 56.31 80 THR A CA 1
ATOM 627 C C . THR A 1 80 ? -11.187 6.655 22.889 1.00 56.31 80 THR A C 1
ATOM 629 O O . THR A 1 80 ? -11.296 5.455 22.663 1.00 56.31 80 THR A O 1
ATOM 632 N N . ILE A 1 81 ? -12.228 7.493 22.875 1.00 68.31 81 ILE A N 1
ATOM 633 C CA . ILE A 1 81 ? -13.537 7.095 22.350 1.00 68.31 81 ILE A CA 1
ATOM 634 C C . ILE A 1 81 ? -13.395 7.093 20.826 1.00 68.31 81 ILE A C 1
ATOM 636 O O . ILE A 1 81 ? -13.165 8.152 20.239 1.00 68.31 81 ILE A O 1
ATOM 640 N N . LEU A 1 82 ? -13.489 5.916 20.208 1.00 69.88 82 LEU A N 1
ATOM 641 C CA . LEU A 1 82 ? -13.680 5.769 18.767 1.00 69.88 82 LEU A CA 1
ATOM 642 C C . LEU A 1 82 ? -15.152 5.490 18.483 1.00 69.88 82 LEU A C 1
ATOM 644 O O . LEU A 1 82 ? -15.806 4.763 19.231 1.00 69.88 82 LEU A O 1
ATOM 648 N N . ASP A 1 83 ? -15.648 6.022 17.371 1.00 79.06 83 ASP A N 1
ATOM 649 C CA . ASP A 1 83 ? -16.936 5.608 16.839 1.00 79.06 83 ASP A CA 1
ATOM 650 C C . ASP A 1 83 ? -16.852 4.158 16.323 1.00 79.06 83 ASP A C 1
ATOM 652 O O . ASP A 1 83 ? -15.864 3.783 15.685 1.00 79.06 83 ASP A O 1
ATOM 656 N N . PRO A 1 84 ? -17.887 3.322 16.529 1.00 78.88 84 PRO A N 1
ATOM 657 C CA . PRO A 1 84 ? -17.851 1.905 16.147 1.00 78.88 84 PRO A CA 1
ATOM 658 C C . PRO A 1 84 ? -17.681 1.691 14.634 1.00 78.88 84 PRO A C 1
ATOM 660 O O . PRO A 1 84 ? -17.155 0.669 14.199 1.00 78.88 84 PRO A O 1
ATOM 663 N N . LYS A 1 85 ? -18.103 2.664 13.815 1.00 80.00 85 LYS A N 1
ATOM 664 C CA . LYS A 1 85 ? -17.876 2.647 12.362 1.00 80.00 85 LYS A CA 1
ATOM 665 C C . LYS A 1 85 ? -16.401 2.867 12.020 1.00 80.00 85 LYS A C 1
ATOM 667 O O . LYS A 1 85 ? -15.863 2.149 11.181 1.00 80.00 85 LYS A O 1
ATOM 672 N N . ASP A 1 86 ? -15.751 3.810 12.694 1.00 84.75 86 ASP A N 1
ATOM 673 C CA . ASP A 1 86 ? -14.339 4.135 12.474 1.00 84.75 86 ASP A CA 1
ATOM 674 C C . ASP A 1 86 ? -13.430 3.014 12.978 1.00 84.75 86 ASP A C 1
ATOM 676 O O . ASP A 1 86 ? -12.416 2.699 12.355 1.00 84.75 86 ASP A O 1
ATOM 680 N N . GLU A 1 87 ? -13.818 2.362 14.076 1.00 86.31 87 GLU A N 1
ATOM 681 C CA . GLU A 1 87 ? -13.107 1.199 14.595 1.00 86.31 87 GLU A CA 1
ATOM 682 C C . GLU A 1 87 ? -13.083 0.051 13.578 1.00 86.31 87 GLU A C 1
ATOM 684 O O . GLU A 1 87 ? -12.021 -0.525 13.336 1.00 86.31 87 GLU A O 1
ATOM 689 N N . GLN A 1 88 ? -14.218 -0.252 12.940 1.00 85.50 88 GLN A N 1
ATOM 690 C CA . GLN A 1 88 ? -14.281 -1.293 11.913 1.00 85.50 88 GLN A CA 1
ATOM 691 C C . GLN A 1 88 ? -13.362 -0.965 10.729 1.00 85.50 88 GLN A C 1
ATOM 693 O O . GLN A 1 88 ? -12.556 -1.801 10.325 1.00 85.50 88 GLN A O 1
ATOM 698 N N . VAL A 1 89 ? -13.410 0.274 10.232 1.00 86.81 89 VAL A N 1
ATOM 699 C CA . VAL A 1 89 ? -12.553 0.737 9.129 1.00 86.81 89 VAL A CA 1
ATOM 700 C C . VAL A 1 89 ? -11.069 0.629 9.492 1.00 86.81 89 VAL A C 1
ATOM 702 O O . VAL A 1 89 ? -10.261 0.174 8.683 1.00 86.81 89 VAL A O 1
ATOM 705 N N . LEU A 1 90 ? -10.692 0.996 10.719 1.00 88.31 90 LEU A N 1
ATOM 706 C CA . LEU A 1 90 ? -9.318 0.856 11.202 1.00 88.31 90 LEU A CA 1
ATOM 707 C C . LEU A 1 90 ? -8.880 -0.599 11.320 1.00 88.31 90 LEU A C 1
ATOM 709 O O . LEU A 1 90 ? -7.724 -0.904 11.034 1.00 88.31 90 LEU A O 1
ATOM 713 N N . ARG A 1 91 ? -9.765 -1.500 11.745 1.00 88.94 91 ARG A N 1
ATOM 714 C CA . ARG A 1 91 ? -9.464 -2.936 11.811 1.00 88.94 91 ARG A CA 1
ATOM 715 C C . ARG A 1 91 ? -9.240 -3.515 10.418 1.00 88.94 91 ARG A C 1
ATOM 717 O O . ARG A 1 91 ? -8.273 -4.249 10.219 1.00 88.94 91 ARG A O 1
ATOM 724 N N . ASP A 1 92 ? -10.054 -3.121 9.447 1.00 88.25 92 ASP A N 1
ATOM 725 C CA . ASP A 1 92 ? -9.889 -3.549 8.057 1.00 88.25 92 ASP A CA 1
ATOM 726 C C . ASP A 1 92 ? -8.578 -3.004 7.459 1.00 88.25 92 ASP A C 1
ATOM 728 O O . ASP A 1 92 ? -7.815 -3.743 6.832 1.00 88.25 92 ASP A O 1
ATOM 732 N N . LEU A 1 93 ? -8.247 -1.739 7.746 1.00 89.31 93 LEU A N 1
ATOM 733 C CA . LEU A 1 93 ? -6.962 -1.129 7.388 1.00 89.31 93 LEU A CA 1
ATOM 734 C C . LEU A 1 93 ? -5.772 -1.816 8.061 1.00 89.31 93 LEU A C 1
ATOM 736 O O . LEU A 1 93 ? -4.744 -2.004 7.416 1.00 89.31 93 LEU A O 1
ATOM 740 N N . HIS A 1 94 ? -5.892 -2.202 9.335 1.00 91.44 94 HIS A N 1
ATOM 741 C CA . HIS A 1 94 ? -4.852 -2.943 10.053 1.00 91.44 94 HIS A CA 1
ATOM 742 C C . HIS A 1 94 ? -4.514 -4.239 9.322 1.00 91.44 94 HIS A C 1
ATOM 744 O O . HIS A 1 94 ? -3.351 -4.508 9.022 1.00 91.44 94 HIS A O 1
ATOM 750 N N . ARG A 1 95 ? -5.552 -5.013 8.999 1.00 90.19 95 ARG A N 1
ATOM 751 C CA . ARG A 1 95 ? -5.416 -6.289 8.307 1.00 90.19 95 ARG A CA 1
ATOM 752 C C . ARG A 1 95 ? -4.794 -6.114 6.925 1.00 90.19 95 ARG A C 1
ATOM 754 O O . ARG A 1 95 ? -3.911 -6.880 6.539 1.00 90.19 95 ARG A O 1
ATOM 761 N N . LEU A 1 96 ? -5.214 -5.094 6.183 1.00 90.12 96 LEU A N 1
ATOM 762 C CA . LEU A 1 96 ? -4.679 -4.847 4.850 1.00 90.12 96 LEU A CA 1
ATOM 763 C C . LEU A 1 96 ? -3.225 -4.354 4.875 1.00 90.12 96 LEU A C 1
ATOM 765 O O . LEU A 1 96 ? -2.408 -4.839 4.106 1.00 90.12 96 LEU A O 1
ATOM 769 N N . LEU A 1 97 ? -2.893 -3.392 5.736 1.00 90.19 97 LEU A N 1
ATOM 770 C CA . LEU A 1 97 ? -1.595 -2.709 5.696 1.00 90.19 97 LEU A CA 1
ATOM 771 C C . LEU A 1 97 ? -0.494 -3.421 6.485 1.00 90.19 97 LEU A C 1
ATOM 773 O O . LEU A 1 97 ? 0.678 -3.258 6.158 1.00 90.19 97 LEU A O 1
ATOM 777 N N . LEU A 1 98 ? -0.848 -4.139 7.556 1.00 91.31 98 LEU A N 1
ATOM 778 C CA . LEU A 1 98 ? 0.126 -4.701 8.501 1.00 91.31 98 LEU A CA 1
ATOM 779 C C . LEU A 1 98 ? 0.099 -6.226 8.575 1.00 91.31 98 LEU A C 1
ATOM 781 O O . LEU A 1 98 ? 1.106 -6.824 8.943 1.00 91.31 98 LEU A O 1
ATOM 785 N N . GLU A 1 99 ? -1.029 -6.863 8.256 1.00 91.25 99 GLU A N 1
ATOM 786 C CA . GLU A 1 99 ? -1.136 -8.329 8.291 1.00 91.25 99 GLU A CA 1
ATOM 787 C C . GLU A 1 99 ? -1.005 -8.968 6.907 1.00 91.25 99 GLU A C 1
ATOM 789 O O . GLU A 1 99 ? -0.648 -10.141 6.802 1.00 91.25 99 GLU A O 1
ATOM 794 N N . THR A 1 100 ? -1.267 -8.210 5.840 1.00 90.44 100 THR A N 1
ATOM 795 C CA . THR A 1 100 ? -1.143 -8.705 4.468 1.00 90.44 100 THR A CA 1
ATOM 796 C C . THR A 1 100 ? 0.269 -8.459 3.951 1.00 90.44 100 THR A C 1
ATOM 798 O O . THR A 1 100 ? 0.760 -7.334 3.952 1.00 90.44 100 THR A O 1
ATOM 801 N N . GLN A 1 101 ? 0.923 -9.522 3.484 1.00 91.44 101 GLN A N 1
ATOM 802 C CA . GLN A 1 101 ? 2.285 -9.480 2.956 1.00 91.44 101 GLN A CA 1
ATOM 803 C C . GLN A 1 101 ? 2.387 -10.277 1.655 1.00 91.44 101 GLN A C 1
ATOM 805 O O . GLN A 1 101 ? 1.773 -11.335 1.509 1.00 91.44 101 GLN A O 1
ATOM 810 N N . VAL A 1 102 ? 3.190 -9.781 0.714 1.00 92.00 102 VAL A N 1
ATOM 811 C CA . VAL A 1 102 ? 3.468 -10.468 -0.552 1.00 92.00 102 VAL A CA 1
ATOM 812 C C . VAL A 1 102 ? 4.679 -11.373 -0.355 1.00 92.00 102 VAL A C 1
ATOM 814 O O . VAL A 1 102 ? 5.788 -10.876 -0.195 1.00 92.00 102 VAL A O 1
ATOM 817 N N . VAL A 1 103 ? 4.477 -12.693 -0.354 1.00 94.62 103 VAL A N 1
ATOM 818 C CA . VAL A 1 103 ? 5.565 -13.668 -0.136 1.00 94.62 103 VAL A CA 1
ATOM 819 C C . VAL A 1 103 ? 6.408 -13.852 -1.400 1.00 94.62 103 VAL A C 1
ATOM 821 O O . VAL A 1 103 ? 7.636 -13.811 -1.345 1.00 94.62 103 VAL A O 1
ATOM 824 N N . GLU A 1 104 ? 5.756 -14.001 -2.550 1.00 95.62 104 GLU A N 1
ATOM 825 C CA . GLU A 1 104 ? 6.403 -14.144 -3.854 1.00 95.62 104 GLU A CA 1
ATOM 826 C C . GLU A 1 104 ? 5.646 -13.328 -4.899 1.00 95.62 104 GLU A C 1
ATOM 828 O O . GLU A 1 104 ? 4.417 -13.265 -4.883 1.00 95.62 104 GLU A O 1
ATOM 833 N N . GLY A 1 105 ? 6.376 -12.690 -5.814 1.00 93.69 105 GLY A N 1
ATOM 834 C CA . GLY A 1 105 ? 5.761 -11.880 -6.860 1.00 93.69 105 GLY A CA 1
ATOM 835 C C . GLY A 1 105 ? 6.755 -11.018 -7.627 1.00 93.69 105 GLY A C 1
ATOM 836 O O . GLY A 1 105 ? 7.975 -11.153 -7.496 1.00 93.69 105 GLY A O 1
ATOM 837 N N . LYS A 1 106 ? 6.224 -10.110 -8.444 1.00 93.62 106 LYS A N 1
ATOM 838 C CA . LYS A 1 106 ? 7.001 -9.064 -9.109 1.00 93.62 106 LYS A CA 1
ATOM 839 C C . LYS A 1 106 ? 6.209 -7.763 -9.160 1.00 93.62 106 LYS A C 1
ATOM 841 O O . LYS A 1 106 ? 4.997 -7.800 -9.326 1.00 93.62 106 LYS A O 1
ATOM 846 N N . MET A 1 107 ? 6.902 -6.638 -9.057 1.00 92.31 107 MET A N 1
ATOM 847 C CA . MET A 1 107 ? 6.358 -5.300 -9.287 1.00 92.31 107 MET A CA 1
ATOM 848 C C . MET A 1 107 ? 7.014 -4.731 -10.536 1.00 92.31 107 MET A C 1
ATOM 850 O O . MET A 1 107 ? 8.229 -4.830 -10.690 1.00 92.31 107 MET A O 1
ATOM 854 N N . VAL A 1 108 ? 6.228 -4.147 -11.433 1.00 92.50 108 VAL A N 1
ATOM 855 C CA . VAL A 1 108 ? 6.741 -3.556 -12.672 1.00 92.50 108 VAL A CA 1
ATOM 856 C C . VAL A 1 108 ? 6.616 -2.045 -12.572 1.00 92.50 108 VAL A C 1
ATOM 858 O O . VAL A 1 108 ? 5.543 -1.531 -12.271 1.00 92.50 108 VAL A O 1
ATOM 861 N N . CYS A 1 109 ? 7.706 -1.316 -12.806 1.00 91.38 109 CYS A N 1
ATOM 862 C CA . CYS A 1 109 ? 7.641 0.142 -12.833 1.00 91.38 109 CYS A CA 1
ATOM 863 C C . CYS A 1 109 ? 6.773 0.610 -14.010 1.00 91.38 109 CYS A C 1
ATOM 865 O O . CYS A 1 109 ? 7.125 0.360 -15.162 1.00 91.38 109 CYS A O 1
ATOM 867 N N . GLY A 1 110 ? 5.704 1.363 -13.738 1.00 87.69 110 GLY A N 1
ATOM 868 C CA . GLY A 1 110 ? 4.838 1.928 -14.782 1.00 87.69 110 GLY A CA 1
ATOM 869 C C . GLY A 1 110 ? 5.515 2.961 -15.697 1.00 87.69 110 GLY A C 1
ATOM 870 O O . GLY A 1 110 ? 4.981 3.267 -16.755 1.00 87.69 110 GLY A O 1
ATOM 871 N N . ASN A 1 111 ? 6.690 3.484 -15.323 1.00 90.69 111 ASN A N 1
ATOM 872 C CA . ASN A 1 111 ? 7.426 4.473 -16.119 1.00 90.69 111 ASN A CA 1
ATOM 873 C C . ASN A 1 111 ? 8.489 3.850 -17.043 1.00 90.69 111 ASN A C 1
ATOM 875 O O . ASN A 1 111 ? 8.594 4.243 -18.200 1.00 90.69 111 ASN A O 1
ATOM 879 N N . CYS A 1 112 ? 9.296 2.898 -16.553 1.00 91.00 112 CYS A N 1
ATOM 880 C CA . CYS A 1 112 ? 10.405 2.310 -17.325 1.00 91.00 112 CYS A CA 1
ATOM 881 C C . CYS A 1 112 ? 10.234 0.821 -17.667 1.00 91.00 112 CYS A C 1
ATOM 883 O O . CYS A 1 112 ? 11.033 0.282 -18.429 1.00 91.00 112 CYS A O 1
ATOM 885 N N . GLY A 1 113 ? 9.233 0.139 -17.103 1.00 88.62 113 GLY A N 1
ATOM 886 C CA . GLY A 1 113 ? 8.980 -1.284 -17.343 1.00 88.62 113 GLY A CA 1
ATOM 887 C C . GLY A 1 113 ? 9.940 -2.248 -16.637 1.00 88.62 113 GLY A C 1
ATOM 888 O O . GLY A 1 113 ? 9.879 -3.449 -16.889 1.00 88.62 113 GLY A O 1
ATOM 889 N N . PHE A 1 114 ? 10.827 -1.765 -15.759 1.00 90.56 114 PHE A N 1
ATOM 890 C CA . PHE A 1 114 ? 11.736 -2.638 -15.013 1.00 90.56 114 PHE A CA 1
ATOM 891 C C . PHE A 1 114 ? 10.973 -3.518 -14.011 1.00 90.56 114 PHE A C 1
ATOM 893 O O . PHE A 1 114 ? 10.083 -3.036 -13.306 1.00 90.56 114 PHE A O 1
ATOM 900 N N . GLU A 1 115 ? 11.340 -4.801 -13.938 1.00 92.31 115 GLU A N 1
ATOM 901 C CA . GLU A 1 115 ? 10.711 -5.785 -13.053 1.00 92.31 115 GLU A CA 1
ATOM 902 C C . GLU A 1 115 ? 11.502 -5.961 -11.747 1.00 92.31 115 GLU A C 1
ATOM 904 O O . GLU A 1 115 ? 12.613 -6.495 -11.732 1.00 92.31 115 GLU A O 1
ATOM 909 N N . TYR A 1 116 ? 10.892 -5.595 -10.625 1.00 93.62 116 TYR A N 1
ATOM 910 C CA . TYR A 1 116 ? 11.401 -5.841 -9.278 1.00 93.62 116 TYR A CA 1
ATOM 911 C C . TYR A 1 116 ? 10.824 -7.147 -8.739 1.00 93.62 116 TYR A C 1
ATOM 913 O O . TYR A 1 116 ? 9.612 -7.284 -8.584 1.00 93.62 116 TYR A O 1
ATOM 921 N N . ARG A 1 117 ? 11.681 -8.131 -8.456 1.00 94.19 117 ARG A N 1
ATOM 922 C CA . ARG A 1 117 ? 11.246 -9.445 -7.953 1.00 94.19 117 ARG A CA 1
ATOM 923 C C . ARG A 1 117 ? 11.122 -9.446 -6.433 1.00 94.19 117 ARG A C 1
ATOM 925 O O . ARG A 1 117 ? 11.986 -8.910 -5.744 1.00 94.19 117 ARG A O 1
ATOM 932 N N . ILE A 1 118 ? 10.088 -10.114 -5.936 1.00 96.12 118 ILE A N 1
ATOM 933 C CA . ILE A 1 118 ? 9.846 -10.373 -4.516 1.00 96.12 118 ILE A CA 1
ATOM 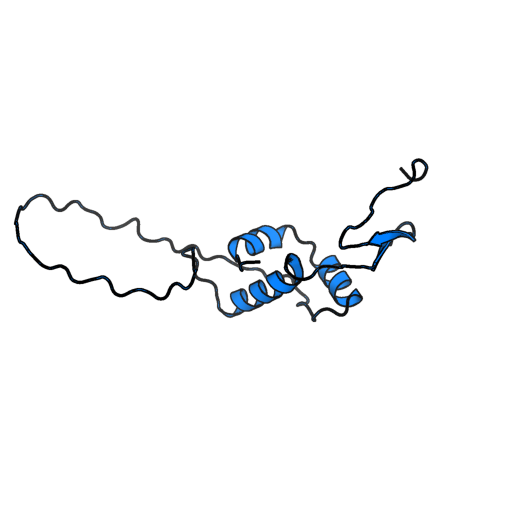934 C C . ILE A 1 118 ? 10.073 -11.865 -4.273 1.00 96.12 118 ILE A C 1
ATOM 936 O O . ILE A 1 118 ? 9.478 -12.699 -4.959 1.00 96.12 118 ILE A O 1
ATOM 940 N N . LYS A 1 119 ? 10.950 -12.195 -3.323 1.00 95.00 119 LYS A N 1
ATOM 941 C CA . LYS A 1 119 ? 11.224 -13.571 -2.888 1.00 95.00 119 LYS A CA 1
ATOM 942 C C . LYS A 1 119 ? 11.255 -13.622 -1.370 1.00 95.00 119 LYS A C 1
ATOM 944 O O . LYS A 1 119 ? 11.877 -12.758 -0.761 1.00 95.00 119 LYS A O 1
ATOM 949 N N . GLU A 1 120 ? 10.606 -14.624 -0.781 1.00 94.75 120 GLU A N 1
ATOM 950 C CA . GLU A 1 120 ? 10.561 -14.825 0.678 1.00 94.75 120 GLU A CA 1
ATOM 951 C C . GLU A 1 120 ? 10.074 -13.580 1.449 1.00 94.75 120 GLU A C 1
ATOM 953 O O . GLU A 1 120 ? 10.507 -13.307 2.565 1.00 94.75 120 GLU A O 1
ATOM 958 N N . GLY A 1 121 ? 9.188 -12.783 0.843 1.00 93.44 121 GLY A N 1
ATOM 959 C CA . GLY A 1 121 ? 8.699 -11.528 1.423 1.00 93.44 121 GLY A CA 1
ATOM 960 C C . GLY A 1 121 ? 9.628 -10.321 1.258 1.00 93.44 121 GLY A C 1
ATOM 961 O O . GLY A 1 121 ? 9.290 -9.228 1.706 1.00 93.44 121 GLY A O 1
ATOM 962 N N . ILE A 1 122 ? 10.784 -10.481 0.606 1.00 94.81 122 ILE A N 1
ATOM 963 C CA . ILE A 1 122 ? 11.778 -9.421 0.420 1.00 94.81 122 ILE A CA 1
ATOM 964 C C . ILE A 1 122 ? 11.758 -8.949 -1.035 1.00 94.81 122 ILE A C 1
ATOM 966 O O . ILE A 1 122 ? 12.062 -9.700 -1.967 1.00 94.81 122 ILE A O 1
ATOM 970 N N . ALA A 1 123 ? 11.412 -7.679 -1.235 1.00 93.50 123 ALA A N 1
ATOM 971 C CA . ALA A 1 123 ? 11.459 -7.030 -2.539 1.00 93.50 123 ALA A CA 1
ATOM 972 C C . ALA A 1 123 ? 12.894 -6.607 -2.893 1.00 93.50 123 ALA A C 1
ATOM 974 O O . ALA A 1 123 ? 13.552 -5.895 -2.132 1.00 93.50 123 ALA A O 1
ATOM 975 N N . ASN A 1 124 ? 13.379 -7.017 -4.067 1.00 93.12 124 ASN A N 1
ATOM 976 C CA . ASN A 1 124 ? 14.678 -6.600 -4.582 1.00 93.12 124 ASN A CA 1
ATOM 977 C C . ASN A 1 124 ? 14.542 -5.320 -5.420 1.00 93.12 124 ASN A C 1
ATOM 979 O O . ASN A 1 124 ? 14.101 -5.378 -6.567 1.00 93.12 124 ASN A O 1
ATOM 983 N N . PHE A 1 125 ? 14.967 -4.190 -4.852 1.00 91.19 125 PHE A N 1
ATOM 984 C CA . PHE A 1 125 ? 15.010 -2.880 -5.515 1.00 91.19 125 PHE A CA 1
ATOM 985 C C . PHE A 1 125 ? 16.405 -2.492 -6.035 1.00 91.19 125 PHE A C 1
ATOM 987 O O . PHE A 1 125 ? 16.640 -1.329 -6.359 1.00 91.19 125 PHE A O 1
ATOM 994 N N . LEU A 1 126 ? 17.350 -3.436 -6.107 1.00 88.88 126 LEU A N 1
ATOM 995 C CA . LEU A 1 126 ? 18.687 -3.161 -6.628 1.00 88.88 126 LEU A CA 1
ATOM 996 C C . LEU A 1 126 ? 18.627 -2.908 -8.137 1.00 88.88 126 LEU A C 1
ATOM 998 O O . LEU A 1 126 ? 18.242 -3.781 -8.918 1.00 88.88 126 LEU A O 1
ATOM 1002 N N . LEU A 1 127 ? 19.046 -1.710 -8.536 1.00 87.56 127 LEU A N 1
ATOM 1003 C CA . LEU A 1 127 ? 19.195 -1.325 -9.932 1.00 87.56 127 LEU A CA 1
ATOM 1004 C C . LEU A 1 127 ? 20.615 -1.654 -10.421 1.00 87.56 127 LEU A C 1
ATOM 1006 O O . LEU A 1 127 ? 21.583 -1.460 -9.681 1.00 87.56 127 LEU A O 1
ATOM 1010 N N . PRO A 1 128 ? 20.774 -2.136 -11.665 1.00 83.25 128 PRO A N 1
ATOM 1011 C CA . PRO A 1 128 ? 22.084 -2.237 -12.294 1.00 83.25 128 PRO A CA 1
ATOM 1012 C C . PRO A 1 128 ? 22.769 -0.868 -12.389 1.00 83.25 128 PRO A C 1
ATOM 1014 O O . PRO A 1 128 ? 22.114 0.149 -12.594 1.00 83.25 128 PRO A O 1
ATOM 1017 N N . SER A 1 129 ? 24.100 -0.842 -12.347 1.00 81.06 129 SER A N 1
ATOM 1018 C CA . SER A 1 129 ? 24.912 0.388 -12.380 1.00 81.06 129 SER A CA 1
ATOM 1019 C C . SER A 1 129 ? 24.775 1.241 -13.651 1.00 81.06 129 SER A C 1
ATOM 1021 O O . SER A 1 129 ? 25.265 2.361 -13.678 1.00 81.06 129 SER A O 1
ATOM 1023 N N . HIS A 1 130 ? 24.119 0.734 -14.695 1.00 79.19 130 HIS A N 1
ATOM 1024 C CA . HIS A 1 130 ? 23.827 1.462 -15.936 1.00 79.19 130 HIS A CA 1
ATOM 1025 C C . HIS A 1 130 ? 22.399 2.044 -15.987 1.00 79.19 130 HIS A C 1
ATOM 1027 O O . HIS A 1 130 ? 22.011 2.609 -17.004 1.00 79.19 130 HIS A O 1
ATOM 1033 N N . LEU A 1 131 ? 21.609 1.855 -14.926 1.00 70.69 131 LEU A N 1
ATOM 1034 C CA . LEU A 1 131 ? 20.206 2.273 -14.792 1.00 70.69 131 LEU A CA 1
ATOM 1035 C C . LEU A 1 131 ? 20.003 3.244 -13.608 1.00 70.69 131 LEU A C 1
ATOM 1037 O O . LEU A 1 131 ? 18.870 3.433 -13.168 1.00 70.69 131 LEU A O 1
ATOM 1041 N N . VAL A 1 132 ? 21.095 3.830 -13.096 1.00 64.19 132 VAL A N 1
ATOM 1042 C CA . VAL A 1 132 ? 21.128 4.819 -12.001 1.00 64.19 132 VAL A CA 1
ATOM 1043 C C . VAL A 1 132 ? 21.601 6.165 -12.528 1.00 64.19 132 VAL A C 1
ATOM 1045 O O . VAL A 1 132 ? 22.579 6.166 -13.308 1.00 64.19 132 VAL A O 1
#

InterPro domains:
  IPR005651 Trm112-like [PF03966] (98-121)
  IPR039127 Multifunctional methyltransferase subunit Trm112 [PTHR12773] (2-131)

pLDDT: mean 74.75, std 19.95, range [31.88, 96.12]

Radius of gyration: 25.2 Å; chains: 1; bounding box: 43×36×80 Å

Foldseek 3Di:
DDQDLVVCLVCLVVDDVVVLQVVCVVVVHDRDDPDRDNFDWDQPPPDPDDDDDPPDDDDDDDDDDDDDPDDPPPPPPDRTDGDPVVVVNSVSVCCSPPVDADAWDWDADPPPRDIWTHHRRDTDPDDPPVRD

Organism: NCBI:txid1940652

Secondary structure (DSSP, 8-state):
----HHHHHHHGGGS-HHHHHHHHHHTT-----SSPP----EE-----S----------------------------S-EE--HHHHHHHHHHHIIIII---SSEEEE-TTT--EEEEETTEE--PPPTT--